Protein AF-A0AAV0ZD25-F1 (afdb_monomer_lite)

pLDDT: mean 73.19, std 17.65, range [37.75, 95.5]

Foldseek 3Di:
DVVVVVVVVVVVCVVVVVVVVPPPPDPVVPVVVVPLFKALALVSCVVSVVARGFQDDPDPVGNIGGHDNDPVRSVVVCCVVPDPVVVVVVVPD

Structure (mmCIF, N/CA/C/O backbone):
data_AF-A0AAV0ZD25-F1
#
_entry.id   AF-A0AAV0ZD25-F1
#
loop_
_atom_site.group_PDB
_atom_site.id
_atom_site.type_symbol
_atom_site.label_atom_id
_atom_site.label_alt_id
_atom_site.label_comp_id
_atom_site.label_asym_id
_atom_site.label_entity_id
_atom_site.label_seq_id
_atom_site.pdbx_PDB_ins_code
_atom_site.Cartn_x
_atom_site.Cartn_y
_atom_site.Cartn_z
_atom_site.occupancy
_atom_site.B_iso_or_equiv
_atom_site.auth_seq_id
_atom_site.auth_comp_id
_atom_site.auth_asym_id
_atom_site.auth_atom_id
_atom_site.pdbx_PDB_model_num
ATOM 1 N N . MET A 1 1 ? 24.132 -26.554 48.646 1.00 59.66 1 MET A N 1
ATOM 2 C CA . MET A 1 1 ? 23.800 -25.180 48.194 1.00 59.66 1 MET A CA 1
ATOM 3 C C . MET A 1 1 ? 23.952 -24.958 46.677 1.00 59.66 1 MET A C 1
ATOM 5 O O . MET A 1 1 ? 23.963 -23.819 46.238 1.00 59.66 1 MET A O 1
ATOM 9 N N . ALA A 1 2 ? 24.020 -26.009 45.846 1.00 56.56 2 ALA A N 1
ATOM 10 C CA . ALA A 1 2 ? 24.018 -25.865 44.381 1.00 56.56 2 ALA A CA 1
ATOM 11 C C . ALA A 1 2 ? 22.596 -25.685 43.807 1.00 56.56 2 ALA A C 1
ATOM 13 O O . ALA A 1 2 ? 22.397 -24.987 42.819 1.00 56.56 2 ALA A O 1
ATOM 14 N N . TYR A 1 3 ? 21.597 -26.255 44.487 1.00 56.59 3 TYR A N 1
ATOM 15 C CA . TYR A 1 3 ? 20.199 -26.257 44.054 1.00 56.59 3 TYR A CA 1
ATOM 16 C C . TYR A 1 3 ? 19.529 -24.875 44.126 1.00 56.59 3 TYR A C 1
ATOM 18 O O . TYR A 1 3 ? 18.819 -24.494 43.203 1.00 56.59 3 TYR A O 1
ATOM 26 N N . LEU A 1 4 ? 19.824 -24.073 45.161 1.00 53.44 4 LEU A N 1
ATOM 27 C CA . LEU A 1 4 ? 19.322 -22.692 45.247 1.00 53.44 4 LEU A CA 1
ATOM 28 C C . LEU A 1 4 ? 19.883 -21.805 44.121 1.00 53.44 4 LEU A C 1
ATOM 30 O O . LEU A 1 4 ? 19.185 -20.930 43.623 1.00 53.44 4 LEU A O 1
ATOM 34 N N . LYS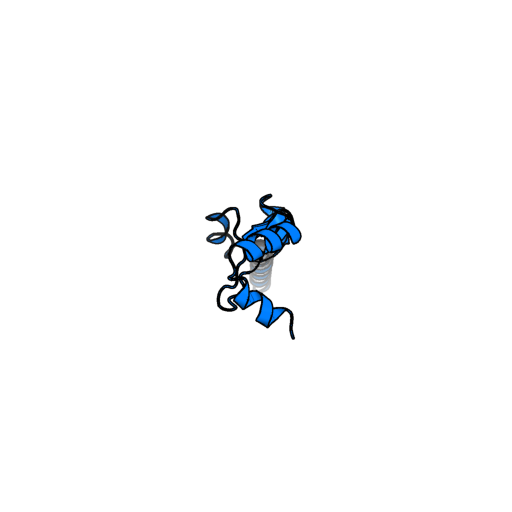 A 1 5 ? 21.120 -22.063 43.679 1.00 54.06 5 LYS A N 1
ATOM 35 C CA . LYS A 1 5 ? 21.772 -21.311 42.598 1.00 54.06 5 LYS A CA 1
ATOM 36 C C . LYS A 1 5 ? 21.178 -21.656 41.227 1.00 54.06 5 LYS A C 1
ATOM 38 O O . LYS A 1 5 ? 21.003 -20.767 40.403 1.00 54.06 5 LYS A O 1
ATOM 43 N N . LEU A 1 6 ? 20.823 -22.927 41.018 1.00 57.50 6 LEU A N 1
ATOM 44 C CA . LEU A 1 6 ? 20.123 -23.399 39.818 1.00 57.50 6 LEU A CA 1
ATOM 45 C C . LEU A 1 6 ? 18.682 -22.875 39.758 1.00 57.50 6 LEU A C 1
ATOM 47 O O . LEU A 1 6 ? 18.253 -22.413 38.706 1.00 57.50 6 LEU A O 1
ATOM 51 N N . ALA A 1 7 ? 17.966 -22.866 40.887 1.00 60.56 7 ALA A N 1
ATOM 52 C CA . ALA A 1 7 ? 16.604 -22.337 40.964 1.00 60.56 7 ALA A CA 1
ATOM 53 C C . ALA A 1 7 ? 16.542 -20.834 40.631 1.00 60.56 7 ALA A C 1
ATOM 55 O O . ALA A 1 7 ? 15.711 -20.424 39.822 1.00 60.56 7 ALA A O 1
ATOM 56 N N . SER A 1 8 ? 17.461 -20.021 41.170 1.00 63.41 8 SER A N 1
ATOM 57 C CA . SER A 1 8 ? 17.549 -18.594 40.819 1.00 63.41 8 SER A CA 1
ATOM 58 C C . SER A 1 8 ? 17.872 -18.359 39.342 1.00 63.41 8 SER A C 1
ATOM 60 O O . SER A 1 8 ? 17.373 -17.401 38.756 1.00 63.41 8 SER A O 1
ATOM 62 N N . LEU A 1 9 ? 18.682 -19.224 38.725 1.00 65.94 9 LEU A N 1
ATOM 63 C CA . LEU A 1 9 ? 19.042 -19.104 37.312 1.00 65.94 9 LEU A CA 1
ATOM 64 C C . LEU A 1 9 ? 17.825 -19.360 36.408 1.00 65.94 9 LEU A C 1
ATOM 66 O O . LEU A 1 9 ? 17.570 -18.594 35.485 1.00 65.94 9 LEU A O 1
ATOM 70 N N . VAL A 1 10 ? 17.029 -20.390 36.710 1.00 68.81 10 VAL A N 1
ATOM 71 C CA . VAL A 1 10 ? 15.823 -20.746 35.940 1.00 68.81 10 VAL A CA 1
ATOM 72 C C . VAL A 1 10 ? 14.755 -19.647 36.011 1.00 68.81 10 VAL A C 1
ATOM 74 O O . VAL A 1 10 ? 14.140 -19.326 34.995 1.00 68.81 10 VAL A O 1
ATOM 77 N N . VAL A 1 11 ? 14.574 -19.012 37.175 1.00 66.38 11 VAL A N 1
ATOM 78 C CA . VAL A 1 11 ? 13.635 -17.885 37.346 1.00 66.38 11 VAL A CA 1
ATOM 79 C C . VAL A 1 11 ? 14.069 -16.658 36.532 1.00 66.38 11 VAL A C 1
ATOM 81 O O . VAL A 1 11 ? 13.227 -15.983 35.936 1.00 66.38 11 VAL A O 1
ATOM 84 N N . LEU A 1 12 ? 15.375 -16.397 36.436 1.00 65.12 12 LEU A N 1
ATOM 85 C CA . LEU A 1 12 ? 15.922 -15.326 35.596 1.00 65.12 12 LEU A CA 1
ATOM 86 C C . LEU A 1 12 ? 15.677 -15.584 34.105 1.00 65.12 12 LEU A C 1
ATOM 88 O O . LEU A 1 12 ? 15.213 -14.692 33.403 1.00 65.12 12 LEU A O 1
ATOM 92 N N . PHE A 1 13 ? 15.912 -16.806 33.620 1.00 66.69 13 PHE A N 1
ATOM 93 C CA . PHE A 1 13 ? 15.658 -17.140 32.214 1.00 66.69 13 PHE A CA 1
ATOM 94 C C . PHE A 1 13 ? 14.169 -17.086 31.850 1.00 66.69 13 PHE A C 1
ATOM 96 O O . PHE A 1 13 ? 13.822 -16.587 30.781 1.00 66.69 13 PHE A O 1
ATOM 103 N N . ALA A 1 14 ? 13.281 -17.541 32.740 1.00 64.06 14 ALA A N 1
ATOM 104 C CA . ALA A 1 14 ? 11.839 -17.521 32.495 1.00 64.06 14 ALA A CA 1
ATOM 105 C C . ALA A 1 14 ? 11.265 -16.095 32.444 1.00 64.06 14 ALA A C 1
ATOM 107 O O . ALA A 1 14 ? 10.425 -15.792 31.599 1.00 64.06 14 ALA A O 1
ATOM 108 N N . THR A 1 15 ? 11.741 -15.203 33.316 1.00 63.03 15 THR A N 1
ATOM 109 C CA . THR A 1 15 ? 11.295 -13.801 33.346 1.00 63.03 15 THR A CA 1
ATOM 110 C C . THR A 1 15 ? 11.887 -12.977 32.201 1.00 63.03 15 THR A C 1
ATOM 112 O O . THR A 1 15 ? 11.174 -12.177 31.599 1.00 63.03 15 THR A O 1
ATOM 115 N N . PHE A 1 16 ? 13.152 -13.211 31.836 1.00 63.56 16 PHE A N 1
ATOM 116 C CA . PHE A 1 16 ? 13.799 -12.533 30.708 1.00 63.56 16 PHE A CA 1
ATOM 117 C C . PHE A 1 16 ? 13.239 -12.996 29.350 1.00 63.56 16 PHE A C 1
ATOM 119 O O . PHE A 1 16 ? 13.029 -12.181 28.455 1.00 63.56 16 PHE A O 1
ATOM 126 N N . GLY A 1 17 ? 12.918 -14.289 29.208 1.00 60.34 17 GLY A N 1
ATOM 127 C CA . GLY A 1 17 ? 12.361 -14.863 27.979 1.00 60.34 17 GLY A CA 1
ATOM 128 C C . GLY A 1 17 ? 10.992 -14.295 27.594 1.00 60.34 17 GLY A C 1
ATOM 129 O O . GLY A 1 17 ? 10.778 -13.979 26.426 1.00 60.34 17 GLY A O 1
ATOM 130 N N . MET A 1 18 ? 10.099 -14.075 28.570 1.00 57.12 18 MET A N 1
ATOM 131 C CA . MET A 1 18 ? 8.789 -13.440 28.334 1.00 57.12 18 MET A CA 1
ATOM 132 C C . MET A 1 18 ? 8.906 -11.967 27.906 1.00 57.12 18 MET A C 1
ATOM 134 O O . MET A 1 18 ? 8.008 -11.443 27.248 1.00 57.12 18 MET A O 1
ATOM 138 N N . PHE A 1 19 ? 10.008 -11.297 28.262 1.00 54.75 19 PHE A N 1
ATOM 139 C CA . PHE A 1 19 ? 10.279 -9.901 27.907 1.00 54.75 19 PHE A CA 1
ATOM 140 C C . PHE A 1 19 ? 10.754 -9.744 26.453 1.00 54.75 19 PHE A C 1
ATOM 142 O O . PHE A 1 19 ? 10.497 -8.722 25.820 1.00 54.75 19 PHE A O 1
ATOM 149 N N . LEU A 1 20 ? 11.422 -10.762 25.900 1.00 54.22 20 LEU A N 1
ATOM 150 C CA . LEU A 1 20 ? 11.926 -10.735 24.523 1.00 54.22 20 LEU A CA 1
ATOM 151 C C . LEU A 1 20 ? 10.868 -11.116 23.476 1.00 54.22 20 LEU A C 1
ATOM 153 O O . LEU A 1 20 ? 11.021 -10.765 22.312 1.00 54.22 20 LEU A O 1
ATOM 157 N N . THR A 1 21 ? 9.776 -11.787 23.863 1.00 51.44 21 THR A N 1
ATOM 158 C CA . THR A 1 21 ? 8.728 -12.225 22.916 1.00 51.44 21 THR A CA 1
ATOM 159 C C . THR A 1 21 ? 7.623 -11.193 22.667 1.00 51.44 21 THR A C 1
ATOM 161 O O . THR A 1 21 ? 6.761 -11.4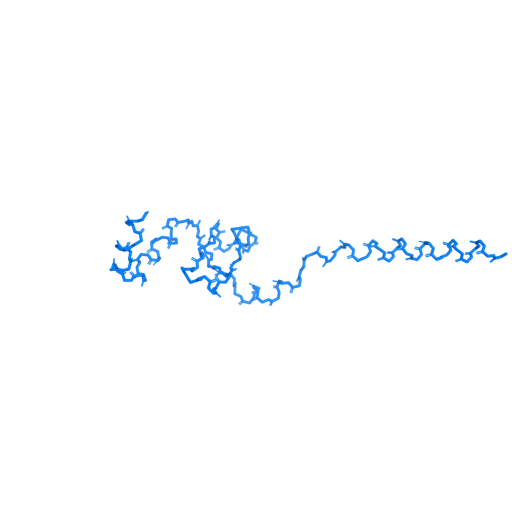34 21.830 1.00 51.44 21 THR A O 1
ATOM 164 N N . LYS A 1 22 ? 7.616 -10.046 23.362 1.00 47.97 22 LYS A N 1
ATOM 165 C CA . LYS A 1 22 ? 6.591 -8.993 23.195 1.00 47.97 22 LYS A CA 1
ATOM 166 C C . LYS A 1 22 ? 6.973 -7.880 22.206 1.00 47.97 22 LYS A C 1
ATOM 168 O O . LYS A 1 22 ? 6.232 -6.905 22.118 1.00 47.97 22 LYS A O 1
ATOM 173 N N . ASN A 1 23 ? 8.097 -8.000 21.487 1.00 54.50 23 ASN A N 1
ATOM 174 C CA . ASN A 1 23 ? 8.628 -6.897 20.665 1.00 54.50 23 ASN A CA 1
ATOM 175 C C . ASN A 1 23 ? 9.190 -7.302 19.287 1.00 54.50 23 ASN A C 1
ATOM 177 O O . ASN A 1 23 ? 9.749 -6.458 18.597 1.00 54.50 23 ASN A O 1
ATOM 181 N N . ALA A 1 24 ? 9.006 -8.546 18.842 1.00 50.34 24 ALA A N 1
ATOM 182 C CA . ALA A 1 24 ? 8.806 -8.768 17.410 1.00 50.34 24 ALA A CA 1
ATOM 183 C C . ALA A 1 24 ? 7.321 -8.444 17.226 1.00 50.34 24 ALA A C 1
ATOM 185 O O . ALA A 1 24 ? 6.498 -9.179 17.752 1.00 50.34 24 ALA A O 1
ATOM 186 N N . GLU A 1 25 ? 6.897 -7.263 16.782 1.00 48.53 25 GLU A N 1
ATOM 187 C CA . GLU A 1 25 ? 7.039 -6.748 15.421 1.00 48.53 25 GLU A CA 1
ATOM 188 C C . GLU A 1 25 ? 6.949 -5.209 15.485 1.00 48.53 25 GLU A C 1
ATOM 190 O O . GLU A 1 25 ? 5.873 -4.677 15.752 1.00 48.53 25 GLU A O 1
ATOM 195 N N . ALA A 1 26 ? 8.051 -4.469 15.319 1.00 48.12 26 ALA A N 1
ATOM 196 C CA . ALA A 1 26 ? 7.965 -3.006 15.160 1.00 48.12 26 ALA A CA 1
ATOM 197 C C . ALA A 1 26 ? 9.220 -2.313 14.596 1.00 48.12 26 ALA A C 1
ATOM 199 O O . ALA A 1 26 ? 9.225 -1.088 14.522 1.00 48.12 26 ALA A O 1
ATOM 200 N N . GLU A 1 27 ? 10.289 -3.014 14.201 1.00 45.97 27 GLU A N 1
ATOM 201 C CA . GLU A 1 27 ? 11.514 -2.309 13.769 1.00 45.97 27 GLU A CA 1
ATOM 202 C C . GLU A 1 27 ? 11.522 -1.899 12.284 1.00 45.97 27 GLU A C 1
ATOM 204 O O . GLU A 1 27 ? 12.343 -1.085 11.884 1.00 45.97 27 GLU A O 1
ATOM 209 N N . PHE A 1 28 ? 10.548 -2.354 11.486 1.00 45.91 28 PHE A N 1
ATOM 210 C CA . PHE A 1 28 ? 10.262 -1.804 10.149 1.00 45.91 28 PHE A CA 1
ATOM 211 C C . PHE A 1 28 ? 9.087 -0.808 10.168 1.00 45.91 28 PHE A C 1
ATOM 213 O O . PHE A 1 28 ? 8.472 -0.511 9.154 1.00 45.91 28 PHE A O 1
ATOM 220 N N . SER A 1 29 ? 8.713 -0.291 11.342 1.00 47.03 29 SER A N 1
ATOM 221 C CA . SER A 1 29 ? 7.658 0.727 11.437 1.00 47.03 29 SER A CA 1
ATOM 222 C C . SER A 1 29 ? 8.196 2.151 11.295 1.00 47.03 29 SER A C 1
ATOM 224 O O . SER A 1 29 ? 7.405 3.066 11.098 1.00 47.03 29 SER A O 1
ATOM 226 N N . SER A 1 30 ? 9.506 2.376 11.421 1.00 46.56 30 SER A N 1
ATOM 227 C CA . SER A 1 30 ? 10.066 3.729 11.541 1.00 46.56 30 SER A CA 1
ATOM 228 C C . SER A 1 30 ? 10.272 4.456 10.211 1.00 46.56 30 SER A C 1
ATOM 230 O O . SER A 1 30 ? 10.404 5.671 10.226 1.00 46.56 30 SER A O 1
ATOM 232 N N . THR A 1 31 ? 10.252 3.765 9.069 1.00 50.09 31 THR A N 1
ATOM 233 C CA . THR A 1 31 ? 10.395 4.399 7.744 1.00 50.09 31 THR A CA 1
ATOM 234 C C . THR A 1 31 ? 9.095 4.439 6.939 1.00 50.09 31 THR A C 1
ATOM 236 O O . THR A 1 31 ? 8.936 5.330 6.108 1.00 50.09 31 THR A O 1
ATOM 239 N N . ILE A 1 32 ? 8.122 3.551 7.203 1.00 50.94 32 ILE A N 1
ATOM 240 C CA . ILE A 1 32 ? 6.783 3.635 6.583 1.00 50.94 32 ILE A CA 1
ATOM 241 C C . ILE A 1 32 ? 5.833 4.576 7.357 1.00 50.94 32 ILE A C 1
ATOM 243 O O . ILE A 1 32 ? 4.781 4.947 6.836 1.00 50.94 32 ILE A O 1
ATOM 247 N N . ASP A 1 33 ? 6.161 4.972 8.591 1.00 52.91 33 ASP A N 1
ATOM 248 C CA . ASP A 1 33 ? 5.403 6.004 9.324 1.00 52.91 33 ASP A CA 1
ATOM 249 C C . ASP A 1 33 ? 5.599 7.402 8.706 1.00 52.91 33 ASP A C 1
ATOM 251 O O . ASP A 1 33 ? 4.679 8.216 8.696 1.00 52.91 33 ASP A O 1
ATOM 255 N N . GLU A 1 34 ? 6.755 7.651 8.076 1.00 58.66 34 GLU A N 1
ATOM 256 C CA . GLU A 1 34 ? 7.083 8.959 7.488 1.00 58.66 34 GLU A CA 1
ATOM 257 C C . GLU A 1 34 ? 6.248 9.296 6.239 1.00 58.66 34 GLU A C 1
ATOM 259 O O . GLU A 1 34 ? 6.116 10.464 5.872 1.00 58.66 34 GLU A O 1
ATOM 264 N N . HIS A 1 35 ? 5.627 8.292 5.606 1.00 71.50 35 HIS A N 1
ATOM 265 C CA . HIS A 1 35 ? 4.696 8.483 4.497 1.00 71.50 35 HIS A CA 1
ATOM 266 C C . HIS A 1 35 ? 3.343 7.807 4.787 1.00 71.50 35 HIS A C 1
ATOM 268 O O . HIS A 1 35 ? 3.212 6.589 4.625 1.00 71.50 35 HIS A O 1
ATOM 274 N N . PRO A 1 36 ? 2.286 8.577 5.128 1.00 79.06 36 PRO A N 1
ATOM 275 C CA . PRO A 1 36 ? 0.993 8.027 5.558 1.00 79.06 36 PRO A CA 1
ATOM 276 C C . PRO A 1 36 ? 0.295 7.143 4.509 1.00 79.06 36 PRO A C 1
ATOM 278 O O . PRO A 1 36 ? -0.592 6.361 4.849 1.00 79.06 36 PRO A O 1
ATOM 281 N N . ASN A 1 37 ? 0.713 7.219 3.244 1.00 85.19 37 ASN A N 1
ATOM 282 C CA . ASN A 1 37 ? 0.146 6.444 2.142 1.00 85.19 37 ASN A CA 1
ATOM 283 C C . ASN A 1 37 ? 1.066 5.332 1.619 1.00 85.19 37 ASN A C 1
ATOM 285 O O . ASN A 1 37 ? 0.681 4.656 0.675 1.00 85.19 37 ASN A O 1
ATOM 289 N N . LEU A 1 38 ? 2.269 5.141 2.166 1.00 91.75 38 LEU A N 1
ATOM 290 C CA . LEU A 1 38 ? 3.142 4.042 1.741 1.00 91.75 38 LEU A CA 1
ATOM 291 C C . LEU A 1 38 ? 2.697 2.735 2.410 1.00 91.75 38 LEU A C 1
ATOM 293 O O . LEU A 1 38 ? 2.304 2.751 3.580 1.00 91.75 38 LEU A O 1
ATOM 297 N N . CYS A 1 39 ? 2.766 1.614 1.702 1.00 93.00 39 CYS A N 1
ATOM 298 C CA . CYS A 1 39 ? 2.324 0.313 2.211 1.00 93.00 39 CYS A CA 1
ATOM 299 C C . CYS A 1 39 ? 3.190 -0.826 1.690 1.00 93.00 39 CYS A C 1
ATOM 301 O O . CYS A 1 39 ? 3.726 -0.740 0.593 1.00 93.00 39 CYS A O 1
ATOM 303 N N . GLU A 1 40 ? 3.294 -1.906 2.453 1.00 91.88 40 GLU A N 1
ATOM 304 C CA . GLU A 1 40 ? 3.835 -3.180 1.971 1.00 91.88 40 GLU A CA 1
ATOM 305 C C . GLU A 1 40 ? 2.677 -4.126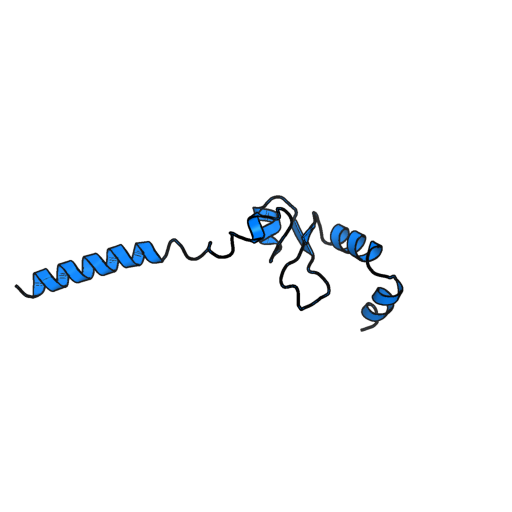 1.607 1.00 91.88 40 GLU 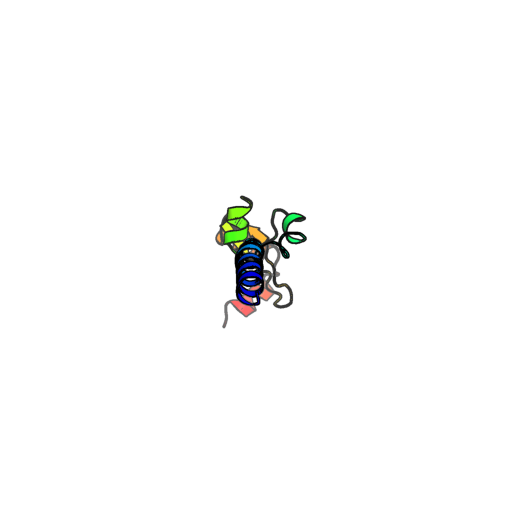A C 1
ATOM 307 O O . GLU A 1 40 ? 2.720 -4.854 0.614 1.00 91.88 40 GLU A O 1
ATOM 312 N N . SER A 1 41 ? 1.580 -4.031 2.363 1.00 91.69 41 SER A N 1
ATOM 313 C CA . SER A 1 41 ? 0.378 -4.848 2.232 1.00 91.69 41 SER A CA 1
ATOM 314 C C . SER A 1 41 ? -0.920 -4.032 2.316 1.00 91.69 41 SER A C 1
ATOM 316 O O . SER A 1 41 ? -0.946 -2.906 2.818 1.00 91.69 41 SER A O 1
ATOM 318 N N . ASP A 1 42 ? -2.037 -4.624 1.879 1.00 93.94 42 ASP A N 1
ATOM 319 C CA . ASP A 1 42 ? -3.382 -4.036 2.027 1.00 93.94 42 ASP A CA 1
ATOM 320 C C . ASP A 1 42 ? -3.722 -3.740 3.501 1.00 93.94 42 ASP A C 1
ATOM 322 O O . ASP A 1 42 ? -4.326 -2.713 3.821 1.00 93.94 42 ASP A O 1
ATOM 326 N N . ALA A 1 43 ? -3.269 -4.606 4.415 1.00 92.88 43 ALA A N 1
ATOM 327 C CA . ALA A 1 43 ? -3.473 -4.454 5.853 1.00 92.88 43 ALA A CA 1
ATOM 328 C C . ALA A 1 43 ? -2.787 -3.200 6.420 1.00 92.88 43 ALA A C 1
ATOM 330 O O . ALA A 1 43 ? -3.313 -2.589 7.353 1.00 92.88 43 ALA A O 1
ATOM 331 N N . ASP A 1 44 ? -1.661 -2.771 5.843 1.00 91.69 44 ASP A N 1
ATOM 332 C CA . ASP A 1 44 ? -0.991 -1.538 6.265 1.00 91.69 44 ASP A CA 1
ATOM 333 C C . ASP A 1 44 ? -1.848 -0.314 5.958 1.00 91.69 44 ASP A C 1
ATOM 335 O O . ASP A 1 44 ? -1.956 0.588 6.790 1.00 91.69 44 ASP A O 1
ATOM 339 N N . CYS A 1 45 ? -2.508 -0.298 4.798 1.00 92.94 45 CYS A N 1
ATOM 340 C CA . CYS A 1 45 ? -3.415 0.780 4.413 1.00 92.94 45 CYS A CA 1
ATOM 341 C C . CYS A 1 45 ? -4.632 0.860 5.335 1.00 92.94 45 CYS A C 1
ATOM 343 O O . CYS A 1 45 ? -5.016 1.956 5.752 1.00 92.94 45 CYS A O 1
ATOM 345 N N . GLU A 1 46 ? -5.205 -0.289 5.703 1.00 90.50 46 GLU A N 1
ATOM 346 C CA . GLU A 1 46 ? -6.332 -0.340 6.638 1.00 90.50 46 GLU A CA 1
ATOM 347 C C . GLU A 1 46 ? -5.921 0.119 8.039 1.00 90.50 46 GLU A C 1
ATOM 349 O O . GLU A 1 46 ? -6.612 0.932 8.655 1.00 90.50 46 GLU A O 1
ATOM 354 N N . LYS A 1 47 ? -4.761 -0.341 8.524 1.00 90.50 47 LYS A N 1
ATOM 355 C CA . LYS A 1 47 ? -4.206 0.053 9.825 1.00 90.50 47 LYS A CA 1
ATOM 356 C C . LYS A 1 47 ? -3.914 1.555 9.892 1.00 90.50 47 LYS A C 1
ATOM 358 O O . LYS A 1 47 ? -4.117 2.164 10.941 1.00 90.50 47 LYS A O 1
ATOM 363 N N . LYS A 1 48 ? -3.458 2.150 8.786 1.00 87.62 48 LYS A N 1
ATOM 364 C CA . LYS A 1 48 ? -3.177 3.590 8.659 1.00 87.62 48 LYS A CA 1
ATOM 365 C C . LYS A 1 48 ? -4.418 4.439 8.388 1.00 87.62 48 LYS A C 1
ATOM 367 O O . LYS A 1 48 ? -4.374 5.652 8.571 1.00 87.62 48 LYS A O 1
ATOM 372 N N . GLY A 1 49 ? -5.513 3.830 7.934 1.00 88.62 49 GLY A N 1
ATOM 373 C CA . GLY A 1 49 ? -6.710 4.547 7.495 1.00 88.62 49 GLY A CA 1
ATOM 374 C C . GLY A 1 49 ? -6.516 5.350 6.201 1.00 88.62 49 GLY A C 1
ATOM 375 O O . GLY A 1 49 ? -7.338 6.214 5.902 1.00 88.62 49 GLY A O 1
ATOM 376 N N . SER A 1 50 ? -5.451 5.083 5.436 1.00 88.06 50 SER A N 1
ATOM 377 C CA . SER A 1 50 ? -5.135 5.756 4.166 1.00 88.06 50 SER A CA 1
ATOM 378 C C . SER A 1 50 ? -5.711 5.051 2.936 1.00 88.06 50 SER A C 1
ATOM 380 O O . SER A 1 50 ? -5.606 5.555 1.821 1.00 88.06 50 SER A O 1
ATOM 382 N N . GLY A 1 51 ? -6.356 3.898 3.116 1.00 91.69 51 GLY A N 1
ATOM 383 C CA . GLY A 1 51 ? -6.990 3.164 2.031 1.00 91.69 51 GLY A CA 1
ATOM 384 C C . GLY A 1 51 ? -7.356 1.743 2.429 1.00 91.69 51 GLY A C 1
ATOM 385 O O . GLY A 1 51 ? -7.335 1.388 3.605 1.00 91.69 51 GLY A O 1
ATOM 386 N N . LYS A 1 52 ? -7.696 0.933 1.427 1.00 93.88 52 LYS A N 1
ATOM 387 C CA . LYS A 1 52 ? -7.977 -0.506 1.580 1.00 93.88 52 LYS A CA 1
ATOM 388 C C . LYS A 1 52 ? -7.149 -1.385 0.651 1.00 93.88 52 LYS A C 1
ATOM 390 O O . LYS A 1 52 ? -7.222 -2.601 0.742 1.00 93.88 52 LYS A O 1
ATOM 395 N N . TYR A 1 53 ? -6.437 -0.777 -0.294 1.00 95.50 53 TYR A N 1
ATOM 396 C CA . TYR A 1 53 ? -5.683 -1.495 -1.307 1.00 95.50 53 TYR A CA 1
ATOM 397 C C . TYR A 1 53 ? -4.296 -0.886 -1.459 1.00 95.50 53 TYR A C 1
ATOM 399 O O . TYR A 1 53 ? -4.173 0.327 -1.636 1.00 95.50 53 TYR A O 1
ATOM 407 N N . CYS A 1 54 ? -3.277 -1.732 -1.419 1.00 95.00 54 CYS A N 1
ATOM 408 C CA . CYS A 1 54 ? -1.894 -1.382 -1.658 1.00 95.00 54 CYS A CA 1
ATOM 409 C C . CYS A 1 54 ? -1.559 -1.605 -3.136 1.00 95.00 54 CYS A C 1
ATOM 411 O O . CYS A 1 54 ? -1.360 -2.726 -3.606 1.00 95.00 54 CYS A O 1
ATOM 413 N N . GLY A 1 55 ? -1.516 -0.513 -3.895 1.00 93.56 55 GLY A N 1
ATOM 414 C CA . GLY A 1 55 ? -1.111 -0.532 -5.293 1.00 93.56 55 GLY A CA 1
ATOM 415 C C . GLY A 1 55 ? 0.407 -0.523 -5.406 1.00 93.56 55 GLY A C 1
ATOM 416 O O . GLY A 1 55 ? 1.024 0.537 -5.296 1.00 93.56 55 GLY A O 1
ATOM 417 N N . HIS A 1 56 ? 0.998 -1.694 -5.637 1.00 91.50 56 HIS A N 1
ATOM 418 C CA . HIS A 1 56 ? 2.428 -1.830 -5.916 1.00 91.50 56 HIS A CA 1
ATOM 419 C C . HIS A 1 56 ? 2.798 -1.222 -7.267 1.00 91.50 56 HIS A C 1
ATOM 421 O O . HIS A 1 56 ? 2.044 -1.311 -8.242 1.00 91.50 56 HIS A O 1
ATOM 427 N N . TYR A 1 57 ? 3.974 -0.600 -7.327 1.00 85.81 57 TYR A N 1
ATOM 428 C CA . TYR A 1 57 ? 4.498 -0.082 -8.584 1.00 85.81 57 TYR A CA 1
ATOM 429 C C . TYR A 1 57 ? 4.860 -1.245 -9.524 1.00 85.81 57 TYR A C 1
ATOM 431 O O . TYR A 1 57 ? 5.308 -2.291 -9.064 1.00 85.81 57 TYR A O 1
ATOM 439 N N . PRO A 1 58 ? 4.755 -1.074 -10.855 1.00 81.62 58 PRO A N 1
ATOM 440 C CA . PRO A 1 58 ? 5.161 -2.110 -11.810 1.00 81.62 58 PRO A CA 1
ATOM 441 C C . PRO A 1 58 ? 6.662 -2.448 -11.790 1.00 81.62 58 PRO A C 1
ATOM 443 O O . PRO A 1 58 ? 7.084 -3.378 -12.475 1.00 81.62 58 PRO A O 1
ATOM 446 N N . ASN A 1 59 ? 7.476 -1.663 -11.078 1.00 82.00 59 ASN A N 1
ATOM 447 C CA . ASN A 1 59 ? 8.907 -1.895 -10.951 1.00 82.00 59 ASN A CA 1
ATOM 448 C C . ASN A 1 59 ? 9.180 -2.907 -9.822 1.00 82.00 59 ASN A C 1
ATOM 450 O O . ASN A 1 59 ? 8.928 -2.559 -8.669 1.00 82.00 59 ASN A O 1
ATOM 454 N N . PRO A 1 60 ? 9.733 -4.101 -10.113 1.00 79.88 60 PRO A N 1
ATOM 455 C CA . PRO A 1 60 ? 10.016 -5.11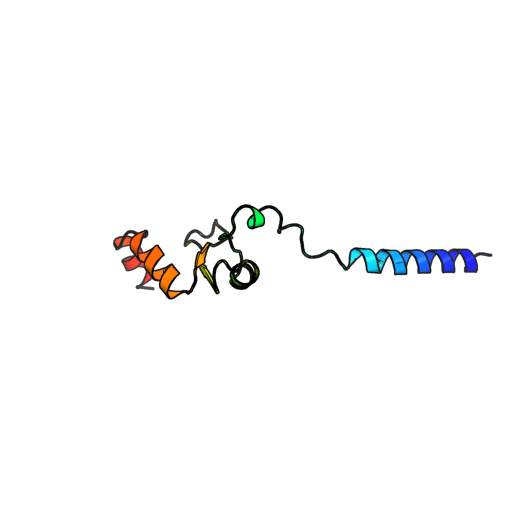2 -9.093 1.00 79.88 60 PRO A CA 1
ATOM 456 C C . PRO A 1 60 ? 11.110 -4.701 -8.098 1.00 79.88 60 PRO A C 1
ATOM 458 O O . PRO A 1 60 ? 11.206 -5.310 -7.040 1.00 79.88 60 PRO A O 1
ATOM 461 N N . ASP A 1 61 ? 11.917 -3.679 -8.408 1.00 85.25 61 ASP A N 1
ATOM 462 C CA . ASP A 1 61 ? 12.935 -3.159 -7.484 1.00 85.25 61 ASP A CA 1
ATOM 463 C C . ASP A 1 61 ? 12.328 -2.337 -6.329 1.00 85.25 61 ASP A C 1
ATOM 465 O O . ASP A 1 61 ? 13.039 -1.930 -5.410 1.00 85.25 61 ASP A O 1
ATOM 469 N N . ILE A 1 62 ? 11.025 -2.033 -6.392 1.00 84.00 62 ILE A N 1
ATOM 470 C CA . ILE A 1 62 ? 10.306 -1.270 -5.373 1.00 84.00 62 ILE A CA 1
ATOM 471 C C . ILE A 1 62 ? 9.393 -2.233 -4.614 1.00 84.00 62 ILE A C 1
ATOM 473 O O . ILE A 1 62 ? 8.356 -2.648 -5.119 1.00 84.00 62 ILE A O 1
ATOM 477 N N . GLU A 1 63 ? 9.778 -2.561 -3.382 1.00 86.94 63 GLU A N 1
ATOM 478 C CA . GLU A 1 63 ? 9.067 -3.526 -2.527 1.00 86.94 63 GLU A CA 1
ATOM 479 C C . GLU A 1 63 ? 7.841 -2.934 -1.809 1.00 86.94 63 GLU A C 1
ATOM 481 O O . GLU A 1 63 ? 7.138 -3.645 -1.097 1.00 86.94 63 GLU A O 1
ATOM 486 N N . TYR A 1 64 ? 7.575 -1.637 -1.977 1.00 89.31 64 TYR A N 1
ATOM 487 C CA . TYR A 1 64 ? 6.444 -0.940 -1.369 1.00 89.31 64 TYR A CA 1
ATOM 488 C C . TYR A 1 64 ? 5.503 -0.356 -2.425 1.00 89.31 64 TYR A C 1
ATOM 490 O O . TYR A 1 64 ? 5.897 0.050 -3.519 1.00 89.31 64 TYR A O 1
ATOM 498 N N . GLY A 1 65 ? 4.233 -0.262 -2.061 1.00 92.44 65 GLY A N 1
ATOM 499 C CA . GLY A 1 65 ? 3.183 0.358 -2.843 1.00 92.44 65 GLY A CA 1
ATOM 500 C C . GLY A 1 65 ? 2.671 1.659 -2.241 1.00 92.44 65 GLY A C 1
ATOM 501 O O . GLY A 1 65 ? 3.211 2.220 -1.281 1.00 92.44 65 GLY A O 1
ATOM 502 N N . TRP A 1 66 ? 1.579 2.123 -2.838 1.00 92.88 66 TRP A N 1
ATOM 503 C CA . TRP A 1 66 ? 0.812 3.273 -2.386 1.00 92.88 66 TRP A CA 1
ATOM 504 C C . TRP A 1 66 ? -0.622 2.865 -2.047 1.00 92.88 66 TRP A C 1
ATOM 506 O O . TRP A 1 66 ? -1.232 2.064 -2.756 1.00 92.88 66 TRP A O 1
ATOM 516 N N . CYS A 1 67 ? -1.173 3.424 -0.976 1.00 95.19 67 CYS A N 1
ATOM 517 C CA . CYS A 1 67 ? -2.534 3.160 -0.543 1.00 95.19 67 CYS A CA 1
ATOM 518 C C . CYS A 1 67 ? -3.556 3.885 -1.419 1.00 95.19 67 CYS A C 1
ATOM 520 O O . CYS A 1 67 ? -3.470 5.093 -1.643 1.00 95.19 67 CYS A O 1
ATOM 522 N N . PHE A 1 68 ? -4.564 3.136 -1.853 1.00 94.62 68 PHE A N 1
ATOM 523 C CA . PHE A 1 68 ? -5.741 3.619 -2.565 1.00 94.62 68 PHE A CA 1
ATOM 524 C C . PHE A 1 68 ? -7.005 3.189 -1.818 1.00 94.62 68 PHE A C 1
ATOM 526 O O . PHE A 1 68 ? -7.012 2.182 -1.096 1.00 94.62 68 PHE A O 1
ATOM 533 N N . ALA A 1 69 ? -8.117 3.905 -2.003 1.00 94.56 69 ALA A N 1
ATOM 534 C CA . ALA A 1 69 ? -9.384 3.504 -1.395 1.00 94.56 69 ALA A CA 1
ATOM 535 C C . ALA A 1 69 ? -9.902 2.182 -1.988 1.00 94.56 69 ALA A C 1
ATOM 537 O O . ALA A 1 69 ? -10.668 1.469 -1.337 1.00 94.56 69 ALA A O 1
ATOM 538 N N . SER A 1 70 ? -9.486 1.845 -3.216 1.00 94.31 70 SER A N 1
ATOM 539 C CA . SER A 1 70 ? -9.831 0.598 -3.904 1.00 94.31 70 SER A CA 1
ATOM 540 C C . SER A 1 70 ? -8.856 0.260 -5.038 1.00 94.31 70 SER A C 1
ATOM 542 O O . SER A 1 70 ? -8.150 1.128 -5.551 1.00 94.31 70 SER A O 1
ATOM 544 N N . ARG A 1 71 ? -8.898 -0.991 -5.513 1.00 92.12 71 ARG A N 1
ATOM 545 C CA . ARG A 1 71 ? -8.171 -1.425 -6.716 1.00 92.12 71 ARG A CA 1
ATOM 546 C C . ARG A 1 71 ? -8.543 -0.624 -7.968 1.00 92.12 71 ARG A C 1
ATOM 548 O O . ARG A 1 71 ? -7.661 -0.258 -8.732 1.00 92.12 71 ARG A O 1
ATOM 555 N N . SER A 1 72 ? -9.825 -0.315 -8.166 1.00 93.56 72 SER A N 1
ATOM 556 C CA . SER A 1 72 ? -10.286 0.459 -9.329 1.00 93.56 72 SER A CA 1
ATOM 557 C C . SER A 1 72 ? -9.717 1.877 -9.366 1.00 93.56 72 SER A C 1
ATOM 559 O O . SER A 1 72 ? -9.464 2.410 -10.440 1.00 93.56 72 SER A O 1
ATOM 561 N N . GLU A 1 73 ? -9.501 2.486 -8.200 1.00 92.69 73 GLU A N 1
ATOM 562 C CA . GLU A 1 73 ? -8.857 3.797 -8.104 1.00 92.69 73 GLU A CA 1
ATOM 563 C C . GLU A 1 73 ? -7.369 3.707 -8.454 1.00 92.69 73 GLU A C 1
ATOM 565 O O . GLU A 1 73 ? -6.873 4.528 -9.223 1.00 92.69 73 GLU A O 1
ATOM 570 N N . ALA A 1 74 ? -6.677 2.676 -7.959 1.00 91.75 74 ALA A N 1
ATOM 571 C CA . ALA A 1 74 ? -5.289 2.412 -8.327 1.00 91.75 74 ALA A CA 1
ATOM 572 C C . ALA A 1 74 ? -5.146 2.228 -9.847 1.00 91.75 74 ALA A C 1
ATOM 574 O O . ALA A 1 74 ? -4.301 2.860 -10.474 1.00 91.75 74 ALA A O 1
ATOM 575 N N . GLU A 1 75 ? -6.005 1.410 -10.460 1.00 90.25 75 GLU A N 1
ATOM 576 C CA . GLU A 1 75 ? -6.012 1.170 -11.907 1.00 90.25 75 GLU A CA 1
ATOM 577 C C . GLU A 1 75 ? -6.305 2.445 -12.709 1.00 90.25 75 GLU A C 1
ATOM 579 O O . GLU A 1 75 ? -5.621 2.713 -13.696 1.00 90.25 75 GLU A O 1
ATOM 584 N N . ASP A 1 76 ? -7.269 3.264 -12.279 1.00 91.00 76 ASP A N 1
ATOM 585 C CA . ASP A 1 76 ? -7.557 4.559 -12.904 1.00 91.00 76 ASP A CA 1
ATOM 586 C C . ASP A 1 76 ? -6.332 5.486 -12.852 1.00 91.00 76 ASP A C 1
ATOM 588 O O . ASP A 1 76 ? -5.925 6.033 -13.881 1.00 91.00 76 ASP A O 1
ATOM 592 N N . VAL A 1 77 ? -5.686 5.600 -11.690 1.00 88.38 77 VAL A N 1
ATOM 593 C CA . VAL A 1 77 ? -4.470 6.399 -11.508 1.00 88.38 77 VAL A CA 1
ATOM 594 C C . VAL A 1 77 ? -3.342 5.868 -12.391 1.00 88.38 77 VAL A C 1
ATOM 596 O O . VAL A 1 77 ? -2.800 6.617 -13.205 1.00 88.38 77 VAL A O 1
ATOM 599 N N . PHE A 1 78 ? -3.030 4.575 -12.330 1.00 86.31 78 PHE A N 1
ATOM 600 C CA . PHE A 1 78 ? -1.978 3.992 -13.159 1.00 86.31 78 PHE A CA 1
ATOM 601 C C . PHE A 1 78 ? -2.284 4.109 -14.651 1.00 86.31 78 PHE A C 1
ATOM 603 O O . PHE A 1 78 ? -1.373 4.388 -15.426 1.00 86.31 78 PHE A O 1
ATOM 610 N N . SER A 1 79 ? -3.540 4.000 -15.083 1.00 86.62 79 SER A N 1
ATOM 611 C CA . SER A 1 79 ? -3.909 4.166 -16.494 1.00 86.62 79 SER A CA 1
ATOM 612 C C . SER A 1 79 ? -3.669 5.582 -17.030 1.00 86.62 79 SER A C 1
ATOM 614 O O . SER A 1 79 ? -3.433 5.760 -18.227 1.00 86.62 79 SER A O 1
ATOM 616 N N . LYS A 1 80 ? -3.709 6.591 -16.149 1.00 85.81 80 LYS A N 1
ATOM 617 C CA . LYS A 1 80 ? -3.437 7.994 -16.486 1.00 85.81 80 LYS A CA 1
ATOM 618 C C . LYS A 1 80 ? -1.943 8.294 -16.553 1.00 85.81 80 LYS A C 1
ATOM 620 O O . LYS A 1 80 ? -1.539 9.129 -17.358 1.00 85.81 80 LYS A O 1
ATOM 625 N N . ILE A 1 81 ? -1.143 7.640 -15.709 1.00 81.38 81 ILE A N 1
ATOM 626 C CA . ILE A 1 81 ? 0.306 7.880 -15.613 1.00 81.38 81 ILE A CA 1
ATOM 627 C C . ILE A 1 81 ? 1.084 6.997 -16.600 1.00 81.38 81 ILE A C 1
ATOM 629 O O . ILE A 1 81 ? 2.110 7.410 -17.138 1.00 81.38 81 ILE A O 1
ATOM 633 N N . THR A 1 82 ? 0.598 5.782 -16.863 1.00 75.38 82 THR A N 1
ATOM 634 C CA . THR A 1 82 ? 1.247 4.846 -17.783 1.00 75.38 82 THR A CA 1
ATOM 635 C C . THR A 1 82 ? 0.982 5.290 -19.223 1.00 75.38 82 THR A C 1
ATOM 637 O O . THR A 1 82 ? -0.180 5.473 -19.599 1.00 75.38 82 THR A O 1
ATOM 640 N N . PRO A 1 83 ? 2.012 5.429 -20.079 1.00 71.88 83 PRO A N 1
ATOM 641 C CA . PRO A 1 83 ? 1.796 5.662 -21.500 1.00 71.88 83 PRO A CA 1
ATOM 642 C C . PRO A 1 83 ? 0.896 4.552 -22.050 1.00 71.88 83 PRO A C 1
ATOM 644 O O . PRO A 1 83 ? 1.173 3.372 -21.839 1.00 71.88 83 PRO A O 1
ATOM 647 N N . LYS A 1 84 ? -0.178 4.901 -22.766 1.00 67.19 84 LYS A N 1
ATOM 648 C CA . LYS A 1 84 ? -1.130 3.914 -23.320 1.00 67.19 84 LYS A CA 1
ATOM 649 C C . LYS A 1 84 ? -0.453 2.817 -24.150 1.00 67.19 84 LYS A C 1
ATOM 651 O O . LYS A 1 84 ? -0.977 1.711 -24.241 1.00 67.19 84 LYS A O 1
ATOM 656 N N . ASP A 1 85 ? 0.708 3.108 -24.732 1.00 61.88 85 ASP A N 1
ATOM 657 C CA . ASP A 1 85 ? 1.490 2.145 -25.506 1.00 61.88 85 ASP A CA 1
ATOM 658 C C . ASP A 1 85 ? 2.204 1.091 -24.644 1.00 61.88 85 ASP A C 1
ATOM 660 O O . ASP A 1 85 ? 2.473 0.000 -25.133 1.00 61.88 85 ASP A O 1
ATOM 664 N N . LEU A 1 86 ? 2.430 1.350 -23.352 1.00 59.25 86 LEU A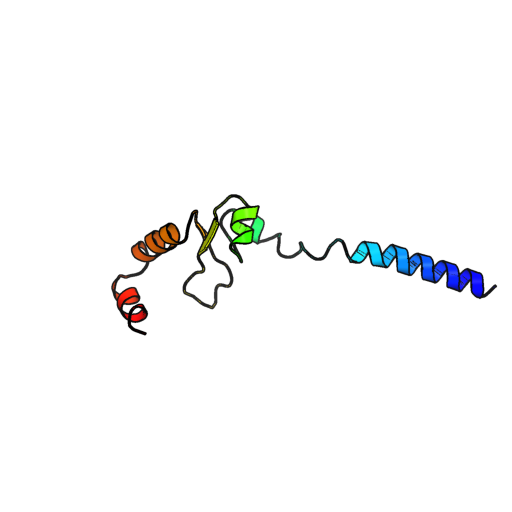 N 1
ATOM 665 C CA . LEU A 1 86 ? 2.933 0.361 -22.394 1.00 59.25 86 LEU A CA 1
ATOM 666 C C . LEU A 1 86 ? 1.836 -0.642 -22.008 1.00 59.25 86 LEU A C 1
ATOM 668 O O . LEU A 1 86 ? 2.089 -1.841 -22.035 1.00 59.25 86 LEU A O 1
ATOM 672 N N . LEU A 1 87 ? 0.602 -0.177 -21.764 1.00 58.44 87 LEU A N 1
ATOM 673 C CA . LEU A 1 87 ? -0.542 -1.036 -21.409 1.00 58.44 87 LEU A CA 1
ATOM 674 C C . LEU A 1 87 ? -0.916 -2.039 -22.514 1.00 58.44 87 LEU A C 1
ATOM 676 O O . LEU A 1 87 ? -1.293 -3.172 -22.213 1.00 58.44 87 LEU A O 1
ATOM 680 N N . LYS A 1 88 ? -0.758 -1.663 -23.792 1.00 56.72 88 LYS A N 1
ATOM 681 C CA . LYS A 1 88 ? -0.994 -2.568 -24.935 1.00 56.72 88 LYS A CA 1
ATOM 682 C C . LYS A 1 88 ? -0.092 -3.806 -24.925 1.00 56.72 88 LYS A C 1
ATOM 684 O O . LYS A 1 88 ? -0.499 -4.830 -25.458 1.00 56.72 88 LYS A O 1
ATOM 689 N N . ASN A 1 89 ? 1.097 -3.721 -24.324 1.00 55.88 89 ASN A N 1
ATOM 690 C CA . ASN A 1 89 ? 2.035 -4.844 -24.254 1.00 55.88 89 ASN A CA 1
ATOM 691 C C . ASN A 1 89 ? 1.752 -5.794 -23.078 1.00 55.88 89 ASN A C 1
ATOM 693 O O . ASN A 1 89 ? 2.221 -6.925 -23.098 1.00 55.88 89 ASN A O 1
ATOM 697 N N . ILE A 1 90 ? 0.986 -5.357 -22.071 1.00 57.88 90 ILE A N 1
ATOM 698 C CA . ILE A 1 90 ? 0.678 -6.146 -20.863 1.00 57.88 90 ILE A CA 1
ATOM 699 C C . ILE A 1 90 ? -0.657 -6.883 -21.004 1.00 57.88 90 ILE A C 1
ATOM 701 O O . ILE A 1 90 ? -0.808 -7.990 -20.508 1.00 57.88 90 ILE A O 1
ATOM 705 N N . ALA A 1 91 ? -1.619 -6.305 -21.731 1.00 49.97 91 ALA A N 1
ATOM 706 C CA . ALA A 1 91 ? -2.927 -6.919 -21.985 1.00 49.97 91 ALA A CA 1
ATOM 707 C C . ALA A 1 91 ? -2.900 -8.059 -23.032 1.00 49.97 91 ALA A C 1
ATOM 709 O O . ALA A 1 91 ? -3.958 -8.537 -23.439 1.00 49.97 91 ALA A O 1
ATOM 710 N N . GLY A 1 92 ? -1.713 -8.456 -23.506 1.00 42.78 92 GLY A N 1
ATOM 711 C CA . GLY A 1 92 ? -1.517 -9.452 -24.564 1.00 42.78 92 GLY A CA 1
ATOM 712 C C . GLY A 1 92 ? -0.764 -10.720 -24.148 1.00 42.78 92 GLY A C 1
ATOM 713 O O . GLY A 1 92 ? -0.381 -11.473 -25.042 1.00 42.78 92 GLY A O 1
ATOM 714 N N . ALA A 1 93 ? -0.530 -10.946 -22.851 1.00 37.75 93 ALA A N 1
ATOM 715 C CA . ALA A 1 93 ? 0.130 -12.144 -22.320 1.00 37.75 93 ALA A CA 1
ATOM 716 C C . ALA A 1 93 ? -0.828 -12.987 -21.468 1.00 37.75 93 ALA A C 1
ATOM 718 O O . ALA A 1 93 ? -1.563 -12.390 -20.650 1.00 37.75 93 ALA A O 1
#

Sequence (93 aa):
MAYLKLASLVVLFATFGMFLTKNAEAEFSSTIDEHPNLCESDADCEKKGSGKYCGHYPNPDIEYGWCFASRSEAEDVFSKITPKDLLKNIAGA

Secondary structure (DSSP, 8-state):
-HHHHHHHHHHHHHHHHHHHTT-SS-TTSTTTSSSTTEESSHHHHHHHTS-SEEEE-S-TT---EEEESSHHHHHHHHHHHS-HHHHHHHTT-

Radius of gyration: 23.4 Å; chains: 1; bounding box: 34×35×74 Å

InterPro domains:
  IPR032000 Albumin I chain a [PF16720] (34-80)

Organism: Vicia faba (NCBI:txid3906)